Protein AF-A0A496TGD1-F1 (afdb_monomer)

Solvent-accessible surface area (backbone atoms only — not comparable to full-atom values): 3219 Å² total; per-residue (Å²): 52,26,62,40,71,42,55,53,61,38,68,38,48,73,87,43,49,40,92,62,84,76,86,83,50,68,59,78,90,50,49,77,75,47,44,73,28,30,28,69,44,71,42,48,52,70,36,72,48,48,74,86,47,47,96

Foldseek 3Di:
DFQAKDAAFGADAPVRDDDDPPPPADDPVCSVVRHRWGFRHIAHHPGGDHCVRTD

Mean predicted aligned error: 2.64 Å

Secondary structure (DSSP, 8-state):
-BSS-B-TTPBP-GGGB---SS--SS-GGGHHHHTTPBBSS-B-TT----GGGB-

Structure (mmCIF, N/CA/C/O backbone):
data_AF-A0A496TGD1-F1
#
_entry.id   AF-A0A496TGD1-F1
#
loop_
_atom_site.group_PDB
_atom_site.id
_atom_site.type_symbol
_atom_site.label_atom_id
_atom_site.label_alt_id
_atom_site.label_comp_id
_atom_site.label_asym_id
_atom_site.label_entity_id
_atom_site.label_seq_id
_atom_site.pdbx_PDB_ins_code
_atom_site.Cartn_x
_atom_site.Cartn_y
_atom_site.Cartn_z
_atom_site.occupancy
_atom_site.B_iso_or_equiv
_atom_site.auth_seq_id
_atom_site.auth_comp_id
_atom_site.auth_asym_id
_atom_site.auth_atom_id
_atom_site.pdbx_PDB_model_num
ATOM 1 N N . VAL A 1 1 ? 2.839 2.625 -5.431 1.00 93.56 1 VAL A N 1
ATOM 2 C CA . VAL A 1 1 ? 1.936 3.680 -4.915 1.00 93.56 1 VAL A CA 1
ATOM 3 C C . VAL A 1 1 ? 0.647 3.037 -4.435 1.00 93.56 1 VAL A C 1
ATOM 5 O O . VAL A 1 1 ? 0.435 1.864 -4.739 1.00 93.56 1 VAL A O 1
ATOM 8 N N . ALA A 1 2 ? -0.183 3.757 -3.687 1.00 95.44 2 ALA A N 1
ATOM 9 C CA . ALA A 1 2 ? -1.507 3.272 -3.313 1.00 95.44 2 ALA A CA 1
ATOM 10 C C . ALA A 1 2 ? -2.476 3.390 -4.497 1.00 95.44 2 ALA A C 1
ATOM 12 O O . ALA A 1 2 ? -2.545 4.426 -5.158 1.00 95.44 2 ALA A O 1
ATOM 13 N N . LYS A 1 3 ? -3.219 2.324 -4.786 1.00 96.44 3 LYS A N 1
ATOM 14 C CA . LYS A 1 3 ? -4.236 2.302 -5.847 1.00 96.44 3 LYS A CA 1
ATOM 15 C C . LYS A 1 3 ? -5.549 2.958 -5.405 1.00 96.44 3 LYS A C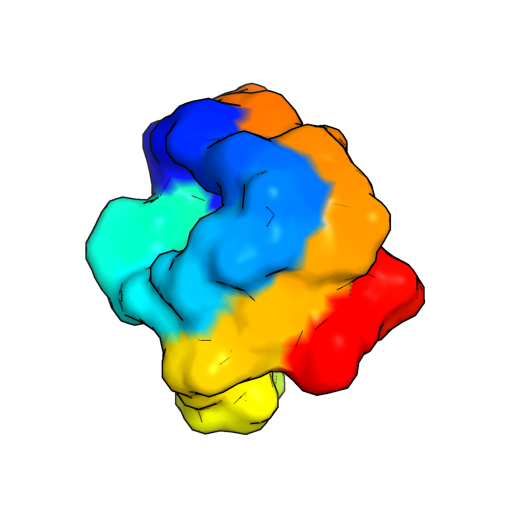 1
ATOM 17 O O . LYS A 1 3 ? -6.306 3.460 -6.238 1.00 96.44 3 LYS A O 1
ATOM 22 N N . VAL A 1 4 ? -5.804 2.944 -4.100 1.00 96.75 4 VAL A N 1
ATOM 23 C CA . VAL A 1 4 ? -6.991 3.473 -3.417 1.00 96.75 4 VAL A CA 1
ATOM 24 C C . VAL A 1 4 ? -6.564 4.196 -2.142 1.00 96.75 4 VAL A C 1
ATOM 26 O O . VAL A 1 4 ? -5.403 4.101 -1.748 1.00 96.75 4 VAL A O 1
ATOM 29 N N . ASP A 1 5 ? -7.495 4.891 -1.497 1.00 97.12 5 ASP A N 1
ATOM 30 C CA . ASP A 1 5 ? -7.277 5.392 -0.141 1.00 97.12 5 ASP A CA 1
ATOM 31 C C . ASP A 1 5 ? -7.227 4.211 0.842 1.00 97.12 5 ASP A C 1
ATOM 33 O O . ASP A 1 5 ? -8.100 3.340 0.835 1.00 97.12 5 ASP A O 1
ATOM 37 N N . ILE A 1 6 ? -6.196 4.177 1.683 1.00 96.94 6 ILE A N 1
ATOM 38 C CA . ILE A 1 6 ? -5.951 3.139 2.683 1.00 96.94 6 ILE A CA 1
ATOM 39 C C . ILE A 1 6 ? -5.924 3.813 4.052 1.00 96.94 6 ILE A C 1
ATOM 41 O O . ILE A 1 6 ? -5.017 4.585 4.357 1.00 96.94 6 ILE A O 1
ATOM 45 N N . SER A 1 7 ? -6.910 3.519 4.894 1.00 97.12 7 SER A N 1
ATOM 46 C CA . SER A 1 7 ? -6.978 4.095 6.238 1.00 97.12 7 SER A CA 1
ATOM 47 C C . SER A 1 7 ? -5.876 3.564 7.156 1.00 97.12 7 SER A C 1
ATOM 49 O O . SER A 1 7 ? -5.398 2.436 7.001 1.00 97.12 7 SER A O 1
ATOM 51 N N . LYS A 1 8 ? -5.516 4.342 8.175 1.00 96.94 8 LYS A N 1
ATOM 52 C CA . LYS A 1 8 ? -4.621 3.935 9.259 1.00 96.94 8 LYS A CA 1
ATOM 53 C C . LYS A 1 8 ? -5.105 2.644 9.926 1.00 96.94 8 LYS A C 1
ATOM 55 O O . LYS A 1 8 ? -6.261 2.524 10.326 1.00 96.94 8 LYS A O 1
ATOM 60 N N . GLY A 1 9 ? -4.193 1.694 10.113 1.00 96.38 9 GLY A N 1
ATOM 61 C CA . GLY A 1 9 ? -4.465 0.395 10.726 1.00 96.38 9 GLY A CA 1
ATOM 62 C C . GLY A 1 9 ? -5.081 -0.643 9.783 1.00 96.38 9 GLY A C 1
ATOM 63 O O . GLY A 1 9 ? -5.293 -1.780 10.218 1.00 96.38 9 GLY A O 1
ATOM 64 N N . ALA A 1 10 ? -5.342 -0.295 8.518 1.00 97.00 10 ALA A N 1
ATOM 65 C CA . ALA A 1 10 ? -5.831 -1.230 7.512 1.00 97.00 10 ALA A CA 1
ATOM 66 C C . ALA A 1 10 ? -4.754 -2.256 7.136 1.00 97.00 10 ALA A C 1
ATOM 68 O O . ALA A 1 10 ? -3.559 -1.956 7.147 1.00 97.00 10 ALA A O 1
ATOM 69 N N . ILE A 1 11 ? -5.187 -3.472 6.801 1.00 97.19 11 ILE A N 1
ATOM 70 C CA . ILE A 1 11 ? -4.304 -4.529 6.302 1.00 97.19 11 ILE A CA 1
ATOM 71 C C . ILE A 1 11 ? -4.074 -4.298 4.811 1.00 97.19 11 ILE A C 1
ATOM 73 O O . ILE A 1 11 ? -5.031 -4.242 4.043 1.00 97.19 11 ILE A O 1
ATOM 77 N N . ILE A 1 12 ? -2.810 -4.187 4.411 1.00 96.19 12 ILE A N 1
ATOM 78 C CA . ILE A 1 12 ? -2.418 -3.994 3.017 1.00 96.19 12 ILE A CA 1
ATOM 79 C C . ILE A 1 12 ? -2.665 -5.287 2.244 1.00 96.19 12 ILE A C 1
ATOM 81 O O . ILE A 1 12 ? -2.153 -6.349 2.606 1.00 96.19 12 ILE A O 1
ATOM 85 N N . THR A 1 13 ? -3.393 -5.185 1.142 1.00 96.38 13 THR A N 1
ATOM 86 C CA . THR A 1 13 ? -3.631 -6.279 0.199 1.00 96.38 13 THR A CA 1
ATOM 87 C C . THR A 1 13 ? -3.048 -5.941 -1.172 1.00 96.38 13 THR A C 1
ATOM 89 O O . THR A 1 13 ? -2.730 -4.789 -1.464 1.00 96.38 13 THR A O 1
ATOM 92 N N . GLU A 1 14 ? -2.858 -6.950 -2.023 1.00 94.75 14 GLU A N 1
ATOM 93 C CA . GLU A 1 14 ? -2.257 -6.762 -3.352 1.00 94.75 14 GLU A CA 1
ATOM 94 C C . GLU A 1 14 ? -3.086 -5.824 -4.242 1.00 94.75 14 GLU A C 1
ATOM 96 O O . GLU A 1 14 ? -2.533 -5.012 -4.978 1.00 94.75 14 GLU A O 1
ATOM 101 N N . ASP A 1 15 ? -4.412 -5.869 -4.122 1.00 95.94 15 ASP A N 1
ATOM 102 C CA . ASP A 1 15 ? -5.347 -5.031 -4.870 1.00 95.94 15 ASP A CA 1
ATOM 103 C C . ASP A 1 15 ? -5.334 -3.555 -4.445 1.00 95.94 15 ASP A C 1
ATOM 105 O O . ASP A 1 15 ? -5.806 -2.713 -5.208 1.00 95.94 15 ASP A O 1
ATOM 109 N N . MET A 1 16 ? -4.755 -3.222 -3.286 1.00 95.50 16 MET A N 1
ATOM 11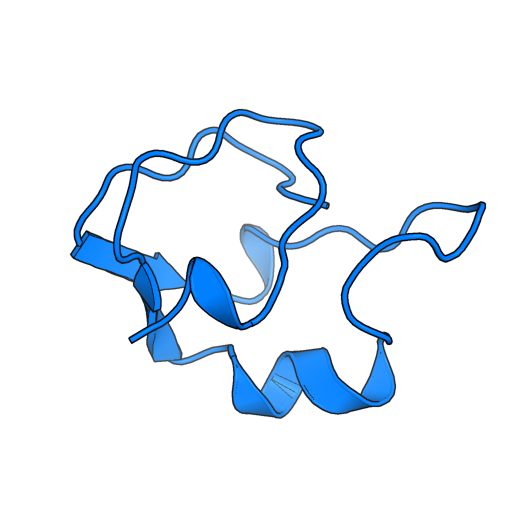0 C CA . MET A 1 16 ? -4.550 -1.839 -2.837 1.00 95.50 16 MET A CA 1
ATOM 111 C C . MET A 1 16 ? -3.250 -1.222 -3.371 1.00 95.50 16 MET A C 1
ATOM 113 O O . MET A 1 16 ? -3.038 -0.015 -3.229 1.00 95.50 16 MET A O 1
ATOM 117 N N . LEU A 1 17 ? -2.369 -2.020 -3.978 1.00 94.44 17 LEU A N 1
ATOM 118 C CA . LEU A 1 17 ? -1.044 -1.602 -4.428 1.00 94.44 17 LEU A CA 1
ATOM 119 C C . LEU A 1 17 ? -1.020 -1.414 -5.948 1.00 94.44 17 LEU A C 1
ATOM 121 O O . LEU A 1 17 ? -1.655 -2.148 -6.700 1.00 94.44 17 LEU A O 1
ATOM 125 N N . ASP A 1 18 ? -0.253 -0.429 -6.407 1.00 94.19 18 ASP A N 1
ATOM 126 C CA . ASP A 1 18 ? 0.010 -0.211 -7.829 1.00 94.19 18 ASP A CA 1
ATOM 127 C C . ASP A 1 18 ? 1.501 0.068 -8.078 1.00 94.19 18 ASP A C 1
ATOM 129 O O . ASP A 1 18 ? 2.195 0.677 -7.250 1.00 94.19 18 ASP A O 1
ATOM 133 N N . VAL A 1 19 ? 2.009 -0.366 -9.232 1.00 92.12 19 VAL A N 1
ATOM 134 C CA . VAL A 1 19 ? 3.416 -0.234 -9.631 1.00 92.12 19 VAL A CA 1
ATOM 135 C C . VAL A 1 19 ? 3.520 0.788 -10.756 1.00 92.12 19 VAL A C 1
ATOM 137 O O . VAL A 1 19 ? 3.267 0.491 -11.920 1.00 92.12 19 VAL A O 1
ATOM 140 N N . LYS A 1 20 ? 3.940 2.007 -10.404 1.00 89.19 20 LYS A N 1
ATOM 141 C CA . LYS A 1 20 ? 4.108 3.125 -11.342 1.00 89.19 20 LYS A CA 1
ATOM 142 C C . LYS A 1 20 ? 5.573 3.534 -11.469 1.00 89.19 20 LYS A C 1
ATOM 144 O O . LYS A 1 20 ? 6.368 3.338 -10.551 1.00 89.19 20 LYS A O 1
ATOM 149 N N . ARG A 1 21 ? 5.922 4.107 -12.625 1.00 86.50 21 ARG A N 1
ATOM 150 C CA . ARG A 1 21 ? 7.218 4.758 -12.873 1.00 86.50 21 ARG A CA 1
ATOM 151 C C . ARG A 1 21 ? 7.100 6.268 -12.621 1.00 86.50 21 ARG A C 1
ATOM 153 O O . ARG A 1 21 ? 6.026 6.811 -12.879 1.00 86.50 21 ARG A O 1
ATOM 160 N N . PRO A 1 22 ? 8.187 6.953 -12.221 1.00 86.00 22 PRO A N 1
ATOM 161 C CA . PRO A 1 22 ? 9.506 6.420 -11.847 1.00 86.00 22 PRO A CA 1
ATOM 162 C C . PRO A 1 22 ? 9.492 5.703 -10.480 1.00 86.00 22 PRO A C 1
ATOM 164 O O . PRO A 1 22 ? 8.604 5.927 -9.665 1.00 86.00 22 PRO A O 1
ATOM 167 N N . GLY A 1 23 ? 10.457 4.811 -10.233 1.00 79.94 23 GLY A N 1
ATOM 168 C CA . GLY A 1 23 ? 10.519 3.984 -9.017 1.00 79.94 23 GLY A CA 1
ATOM 169 C C . GLY A 1 23 ? 11.001 4.750 -7.781 1.00 79.94 23 GLY A C 1
ATOM 170 O O . GLY A 1 23 ? 12.147 4.595 -7.380 1.00 79.94 23 GLY A O 1
ATOM 171 N N . THR A 1 24 ? 10.140 5.581 -7.193 1.00 84.62 24 THR A N 1
ATOM 172 C CA . THR A 1 24 ? 10.464 6.461 -6.048 1.00 84.62 24 THR A CA 1
ATOM 173 C C . THR A 1 24 ? 9.980 5.942 -4.688 1.00 84.62 24 THR A C 1
ATOM 175 O O . THR A 1 24 ? 10.223 6.584 -3.668 1.00 84.62 24 THR A O 1
ATOM 178 N N . GLY A 1 25 ? 9.284 4.803 -4.665 1.00 88.62 25 GLY A N 1
ATOM 179 C CA . GLY A 1 25 ? 8.766 4.161 -3.452 1.00 88.62 25 GLY A CA 1
ATOM 180 C C . GLY A 1 25 ? 9.390 2.798 -3.185 1.00 88.62 25 GLY A C 1
ATOM 181 O O . GLY A 1 25 ? 10.529 2.533 -3.561 1.00 88.62 25 GLY A O 1
ATOM 182 N N . ILE A 1 26 ? 8.614 1.911 -2.563 1.00 91.31 26 ILE A N 1
ATOM 183 C CA . ILE A 1 26 ? 9.011 0.513 -2.361 1.00 91.31 26 ILE A CA 1
ATOM 184 C C . ILE A 1 26 ? 9.217 -0.185 -3.712 1.00 91.31 26 ILE A C 1
ATOM 186 O O . ILE A 1 26 ? 8.345 -0.165 -4.584 1.00 91.31 26 ILE A O 1
ATOM 190 N N . GLU A 1 27 ? 10.367 -0.842 -3.869 1.00 91.25 27 GLU A N 1
ATOM 191 C CA . GLU A 1 27 ? 10.640 -1.663 -5.046 1.00 91.25 27 GLU A CA 1
ATOM 192 C C . GLU A 1 27 ? 9.652 -2.844 -5.146 1.00 9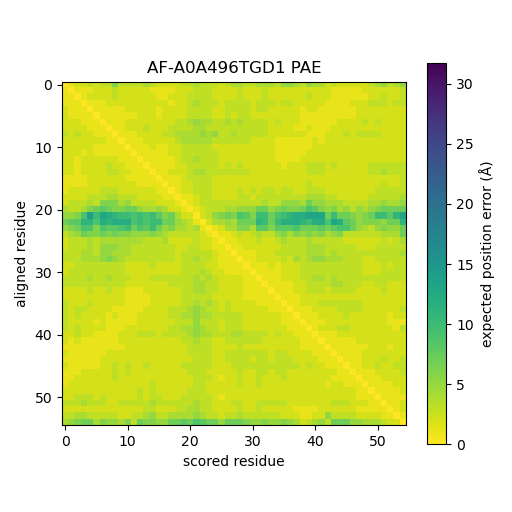1.25 27 GLU A C 1
ATOM 194 O O . GLU A 1 27 ? 9.396 -3.508 -4.136 1.00 91.25 27 GLU A O 1
ATOM 199 N N . PRO A 1 28 ? 9.167 -3.203 -6.354 1.00 89.31 28 PRO A N 1
ATOM 200 C CA . PRO A 1 28 ? 8.189 -4.279 -6.545 1.00 89.31 28 PRO A CA 1
ATOM 201 C C . PRO A 1 28 ? 8.570 -5.628 -5.913 1.00 89.31 28 PRO A C 1
ATOM 203 O O . PRO A 1 28 ? 7.698 -6.383 -5.485 1.00 89.31 28 PRO A O 1
ATOM 206 N N . LYS A 1 29 ? 9.873 -5.917 -5.787 1.00 91.19 29 LYS A N 1
ATOM 207 C CA . LYS A 1 29 ? 10.389 -7.139 -5.144 1.00 91.19 29 LYS A CA 1
AT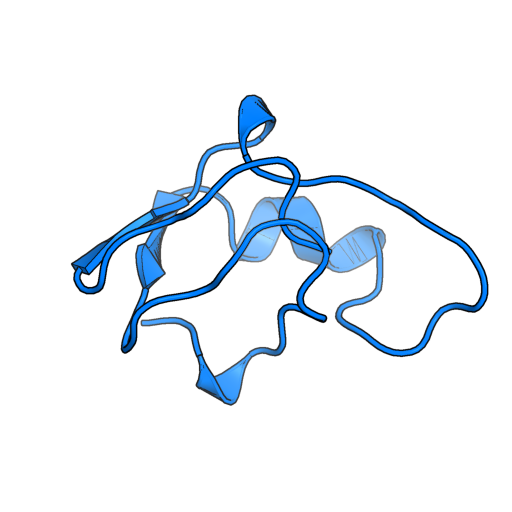OM 208 C C . LYS A 1 29 ? 9.979 -7.279 -3.669 1.00 91.19 29 LYS A C 1
ATOM 210 O O . LYS A 1 29 ? 9.936 -8.394 -3.160 1.00 91.19 29 LYS A O 1
ATOM 215 N N . TYR A 1 30 ? 9.641 -6.175 -2.999 1.00 91.69 30 TYR A N 1
ATOM 216 C CA . TYR A 1 30 ? 9.209 -6.155 -1.601 1.00 91.69 30 TYR A CA 1
ATOM 217 C C . TYR A 1 30 ? 7.688 -6.080 -1.419 1.00 91.69 30 TYR A C 1
ATOM 219 O O . TYR A 1 30 ? 7.225 -6.086 -0.281 1.00 91.69 30 TYR A O 1
ATOM 227 N N . LEU A 1 31 ? 6.881 -6.057 -2.488 1.00 91.19 31 LEU A N 1
ATOM 228 C CA . LEU A 1 31 ? 5.416 -5.989 -2.354 1.00 91.19 31 LEU A CA 1
ATOM 229 C C . LEU A 1 31 ? 4.868 -7.163 -1.530 1.00 91.19 31 LEU A C 1
ATOM 231 O O . LEU A 1 31 ? 4.063 -6.972 -0.624 1.00 91.19 31 LEU A O 1
ATOM 235 N N . LYS A 1 32 ? 5.400 -8.370 -1.750 1.00 91.38 32 LYS A N 1
ATOM 236 C CA . LYS A 1 32 ? 5.034 -9.563 -0.968 1.00 91.38 32 LYS A CA 1
ATOM 237 C C . LYS A 1 32 ? 5.381 -9.464 0.519 1.00 91.38 32 LYS A C 1
ATOM 239 O O . LYS A 1 32 ? 4.773 -10.158 1.319 1.00 91.38 32 LYS A O 1
ATOM 244 N N . PHE A 1 33 ? 6.350 -8.627 0.892 1.00 92.19 33 PHE A N 1
ATOM 245 C CA . PHE A 1 33 ? 6.739 -8.425 2.289 1.00 92.19 33 PHE A CA 1
ATOM 246 C C . PHE A 1 33 ? 5.786 -7.483 3.034 1.00 92.19 33 PHE A C 1
ATOM 248 O O . PHE A 1 33 ? 5.691 -7.547 4.262 1.00 92.19 33 PHE A O 1
ATOM 255 N N . ILE A 1 34 ? 5.109 -6.598 2.299 1.00 93.38 34 ILE A N 1
ATOM 256 C CA . ILE A 1 34 ? 4.188 -5.615 2.872 1.00 93.3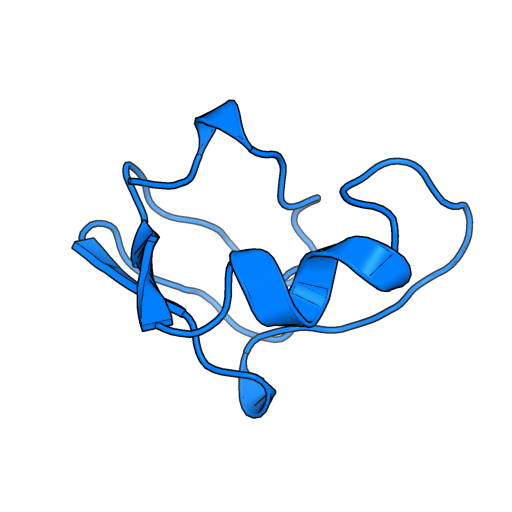8 34 ILE A CA 1
ATOM 257 C C . ILE A 1 34 ? 2.727 -6.057 2.834 1.00 93.38 34 ILE A C 1
ATOM 259 O O . ILE A 1 34 ? 1.945 -5.609 3.668 1.00 93.38 34 ILE A O 1
ATOM 263 N N . ILE A 1 35 ? 2.360 -6.953 1.916 1.00 95.19 35 ILE A N 1
ATOM 264 C CA . ILE A 1 35 ? 1.033 -7.575 1.901 1.00 95.19 35 ILE A CA 1
ATOM 265 C C . ILE A 1 35 ? 0.813 -8.322 3.226 1.00 95.19 35 ILE A C 1
ATOM 267 O O . ILE A 1 35 ? 1.669 -9.079 3.681 1.00 95.19 35 ILE A O 1
ATOM 271 N N . GLY A 1 36 ? -0.334 -8.085 3.861 1.00 95.75 36 GLY A N 1
ATOM 272 C CA . GLY A 1 36 ? -0.692 -8.624 5.173 1.00 95.75 36 GLY A CA 1
ATOM 273 C C . GLY A 1 36 ? -0.235 -7.772 6.364 1.00 95.75 36 GLY A C 1
ATOM 274 O O . GLY A 1 36 ? -0.655 -8.042 7.490 1.00 95.75 36 GLY A O 1
ATOM 275 N N . ARG A 1 37 ? 0.577 -6.727 6.153 1.00 95.75 37 ARG A N 1
ATOM 276 C CA . ARG A 1 37 ? 0.955 -5.780 7.216 1.00 95.75 37 ARG A CA 1
ATOM 277 C C . ARG A 1 37 ? -0.101 -4.696 7.406 1.00 95.75 37 ARG A C 1
ATOM 279 O O . ARG A 1 37 ? -0.889 -4.420 6.506 1.00 95.75 37 ARG A O 1
ATOM 286 N N . LYS A 1 38 ? -0.097 -4.064 8.581 1.00 96.75 38 LYS A N 1
ATOM 287 C CA . LYS A 1 38 ? -0.984 -2.934 8.892 1.00 96.75 38 LYS A CA 1
ATOM 288 C C . LYS A 1 38 ? -0.340 -1.600 8.536 1.00 96.75 38 LYS A C 1
ATOM 290 O O . LYS A 1 38 ? 0.853 -1.425 8.756 1.00 96.75 38 LYS A O 1
ATOM 295 N N . THR A 1 39 ? -1.114 -0.639 8.055 1.00 96.88 39 THR A N 1
ATOM 296 C CA . THR A 1 39 ? -0.650 0.747 7.901 1.00 96.88 39 THR A CA 1
ATOM 297 C C . THR A 1 39 ? -0.521 1.442 9.260 1.00 96.88 39 THR A C 1
ATOM 299 O O . THR A 1 39 ? -1.316 1.219 10.177 1.00 96.88 39 THR A O 1
ATOM 302 N N . LYS A 1 40 ? 0.490 2.300 9.408 1.00 97.00 40 LYS A N 1
ATOM 303 C CA . LYS A 1 40 ? 0.716 3.143 10.598 1.00 97.00 40 LYS A CA 1
ATOM 304 C C . LYS A 1 40 ? 0.012 4.498 10.506 1.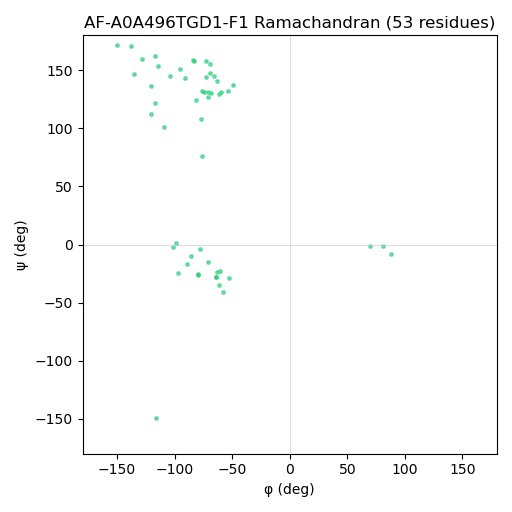00 97.00 40 LYS A C 1
ATOM 306 O O . LYS A 1 40 ? -0.195 5.146 11.533 1.00 97.00 40 LYS A O 1
ATOM 311 N N . GLU A 1 41 ? -0.391 4.891 9.305 1.00 96.94 41 GLU A N 1
ATOM 312 C CA . GLU A 1 41 ? -1.049 6.157 8.989 1.00 96.94 41 GLU A CA 1
ATOM 313 C C . GLU A 1 41 ? -2.000 6.007 7.797 1.00 96.94 41 GLU A C 1
ATOM 315 O O . GLU A 1 41 ? -2.053 4.944 7.174 1.00 96.94 41 GLU A O 1
ATOM 320 N N . ASP A 1 42 ? -2.777 7.054 7.523 1.00 96.94 42 ASP A N 1
ATOM 321 C CA . ASP A 1 42 ? -3.640 7.122 6.346 1.00 96.94 42 ASP A CA 1
ATOM 322 C C . ASP A 1 42 ? -2.789 7.369 5.091 1.00 96.94 42 ASP A C 1
ATOM 324 O O . ASP A 1 42 ? -1.956 8.274 5.065 1.00 96.94 42 ASP A O 1
ATOM 328 N N . ILE A 1 43 ? -3.012 6.573 4.047 1.00 96.69 43 ILE A N 1
ATOM 329 C CA . ILE A 1 43 ? -2.320 6.659 2.757 1.00 96.69 43 ILE A CA 1
ATOM 330 C C . ILE A 1 43 ? -3.367 6.987 1.701 1.00 96.69 43 ILE A C 1
ATOM 332 O O . ILE A 1 43 ? -4.325 6.232 1.534 1.00 96.69 43 ILE A O 1
ATOM 336 N N . LYS A 1 44 ? -3.214 8.095 0.979 1.00 97.38 44 LYS A N 1
ATOM 337 C CA . LYS A 1 44 ? -4.164 8.456 -0.075 1.00 97.38 44 LYS A CA 1
ATOM 338 C C . LYS A 1 44 ? -3.834 7.740 -1.371 1.00 97.38 44 LYS A C 1
ATOM 340 O O . LYS A 1 44 ? -2.695 7.343 -1.621 1.00 97.38 44 LYS A O 1
ATOM 345 N N . LYS A 1 45 ? -4.834 7.609 -2.234 1.00 95.94 45 LYS A N 1
ATOM 346 C CA . LYS A 1 45 ? -4.645 7.161 -3.607 1.00 95.94 45 LYS A CA 1
ATOM 347 C C . LYS A 1 45 ? -3.520 7.963 -4.274 1.00 95.94 45 LYS A C 1
ATOM 349 O O . LYS A 1 45 ? -3.452 9.180 -4.147 1.00 95.94 45 LYS A O 1
ATOM 354 N N . ASP A 1 46 ? -2.678 7.248 -5.015 1.00 94.00 46 ASP A N 1
ATOM 355 C CA . ASP A 1 46 ? -1.481 7.735 -5.703 1.00 94.00 46 ASP A CA 1
ATOM 356 C C . ASP A 1 46 ? -0.301 8.138 -4.7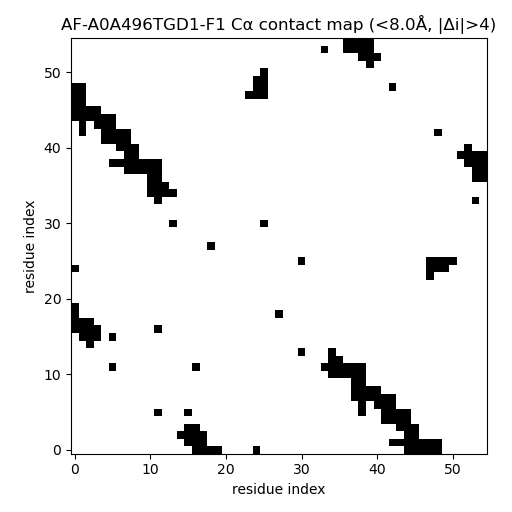98 1.00 94.00 46 ASP A C 1
ATOM 358 O O . ASP A 1 46 ? 0.786 8.407 -5.320 1.00 94.00 46 ASP A O 1
ATOM 362 N N . ASP A 1 47 ? -0.432 8.044 -3.469 1.00 94.81 47 ASP A N 1
ATOM 363 C CA . ASP A 1 47 ? 0.694 8.271 -2.564 1.00 94.81 47 ASP A CA 1
ATOM 364 C C . ASP A 1 47 ? 1.783 7.202 -2.724 1.00 94.81 47 ASP A C 1
ATOM 366 O O . ASP A 1 47 ? 1.552 6.005 -2.969 1.00 94.81 47 ASP A O 1
ATOM 370 N N . VAL A 1 48 ? 3.026 7.647 -2.555 1.00 94.19 48 VAL A N 1
ATOM 371 C CA . VAL A 1 48 ? 4.199 6.779 -2.569 1.00 94.19 48 VAL A CA 1
ATOM 372 C C . VAL A 1 48 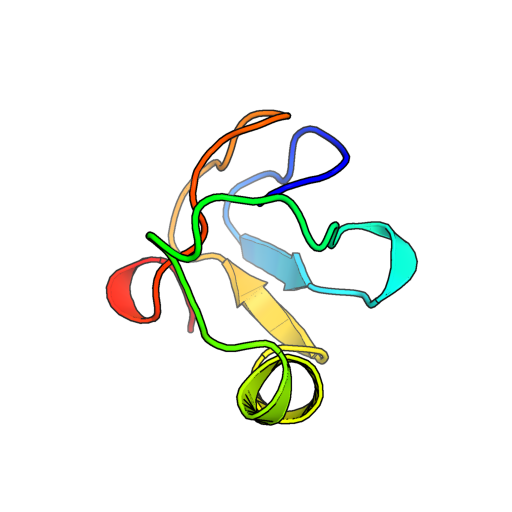? 4.285 6.034 -1.243 1.00 94.19 48 VAL A C 1
ATOM 374 O O . VAL A 1 48 ? 4.654 6.605 -0.225 1.00 94.19 48 VAL A O 1
ATOM 377 N N . ILE A 1 49 ? 4.004 4.733 -1.281 1.00 93.25 49 ILE A N 1
ATOM 378 C CA . ILE A 1 49 ? 4.118 3.853 -0.117 1.00 93.25 49 ILE A CA 1
ATOM 379 C C . ILE A 1 49 ? 5.596 3.636 0.213 1.00 93.25 49 ILE A C 1
ATOM 381 O O . ILE A 1 49 ? 6.391 3.295 -0.673 1.00 93.25 49 ILE A O 1
ATOM 385 N N . ARG A 1 50 ? 5.939 3.803 1.493 1.00 94.62 50 ARG A N 1
ATOM 386 C CA . ARG A 1 50 ? 7.276 3.583 2.059 1.00 94.62 50 ARG A CA 1
ATOM 387 C C . ARG A 1 50 ? 7.205 2.669 3.281 1.00 94.62 50 ARG A C 1
ATOM 389 O O . ARG A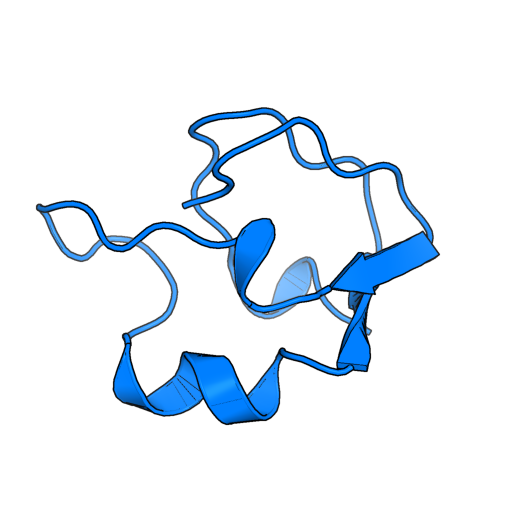 1 50 ? 6.142 2.517 3.876 1.00 94.62 50 ARG A O 1
ATOM 396 N N . PHE A 1 51 ? 8.323 2.047 3.654 1.00 93.06 51 PHE A N 1
ATOM 397 C CA . PHE A 1 51 ? 8.351 1.081 4.761 1.00 93.06 51 PHE A CA 1
ATOM 398 C C . PHE A 1 51 ? 8.018 1.711 6.118 1.00 93.06 51 PHE A C 1
ATOM 400 O O . PHE A 1 51 ? 7.465 1.040 6.985 1.00 93.06 51 PHE A O 1
ATOM 407 N N . GLU A 1 52 ? 8.305 2.998 6.299 1.00 93.94 52 GLU A N 1
ATOM 408 C CA . GLU A 1 52 ? 8.023 3.739 7.530 1.00 93.94 52 GLU A CA 1
ATOM 409 C C . GLU A 1 52 ? 6.518 3.841 7.806 1.00 93.94 52 GLU A C 1
ATOM 411 O O . GLU A 1 52 ? 6.112 3.861 8.968 1.00 93.94 52 GLU A O 1
ATOM 416 N N . MET A 1 53 ? 5.698 3.811 6.751 1.00 94.00 53 MET A N 1
ATOM 417 C CA . MET A 1 53 ? 4.234 3.870 6.818 1.00 94.00 53 MET A CA 1
ATOM 418 C C . MET A 1 53 ? 3.609 2.522 7.222 1.00 94.00 53 MET A C 1
ATOM 420 O O . MET A 1 53 ? 2.390 2.422 7.361 1.00 94.00 53 MET A O 1
ATOM 424 N N . ILE A 1 54 ? 4.416 1.464 7.385 1.00 93.50 54 ILE A N 1
ATOM 425 C CA . ILE A 1 54 ? 3.956 0.076 7.527 1.00 93.50 54 ILE A CA 1
ATOM 426 C C . ILE A 1 54 ? 4.414 -0.526 8.865 1.00 93.50 54 ILE A C 1
ATOM 428 O O . ILE A 1 54 ? 5.548 -0.328 9.305 1.00 93.50 54 ILE A O 1
ATOM 432 N N . GLY A 1 55 ? 3.484 -1.233 9.512 1.00 90.00 55 GLY A N 1
ATOM 433 C CA . GLY A 1 55 ? 3.562 -2.006 10.761 1.00 90.00 55 GLY A CA 1
ATOM 434 C C . GLY A 1 55 ? 4.502 -3.191 10.730 1.00 90.00 55 GLY A C 1
ATOM 435 O O . GLY A 1 55 ? 4.492 -3.942 9.729 1.00 90.00 55 GLY A O 1
#

Sequence (55 aa):
VAKVDISKGAIITEDMLDVKRPGTGIEPKYLKFIIGRKTKEDIKKDDVIRFEMIG

pLDDT: mean 93.72, std 3.6, range [79.94, 97.38]

Nearest PDB structures (foldseek):
  8h2c-assembly2_D  TM=9.491E-01  e=3.164E-03  Campylobacter jejuni
  4msi-assembly1_A  TM=8.880E-01  e=4.125E-03  Zoarces americanus
  8h2c-assembly1_B  TM=9.403E-01  e=6.563E-03  Campylobacter jejuni
  9cbe-assembly1_A  TM=8.691E-01  e=8.009E-03  Zoarces americanus
  8h2c-assembly2_C  TM=9.498E-01  e=1.455E-02  Campylobacter jejuni

Radius of gyration: 9.73 Å; Cα contacts (8 Å, |Δi|>4): 98; chains: 1; bounding box: 18×18×24 Å